Protein AF-A0A246E5I3-F1 (afdb_monomer)

Radius of gyration: 33.77 Å; Cα contacts (8 Å, |Δi|>4): 10; chains: 1; bounding box: 102×44×63 Å

Foldseek 3Di:
DVVVVVVVVVVVVVVVVVVVVVVVVVVVVVVVVVVVVVVVVVVLVVVVVVCVVVVDDPVNCVVVVSDPPPPPPPPPPPDDDDDDDDDDDDDDDDDDDDDDDD

pLDDT: mean 79.8, std 18.4, range [42.34, 97.44]

Solvent-accessible surface area (backbone atoms only — not comparable to full-atom values): 6585 Å² total; per-residue (Å²): 113,69,68,62,53,51,55,51,50,50,51,53,50,52,52,50,48,56,51,49,52,54,47,53,51,51,52,50,55,51,52,53,50,51,54,52,50,53,51,53,53,49,50,52,52,50,52,50,52,52,42,45,73,73,67,50,49,75,66,56,37,41,76,73,64,76,35,84,78,71,77,77,77,77,76,81,78,79,78,75,80,78,81,78,78,84,82,90,82,86,90,83,90,82,90,79,90,82,86,88,87,134

Structure (mmCIF, N/CA/C/O backbone):
data_AF-A0A246E5I3-F1
#
_entry.id   AF-A0A246E5I3-F1
#
loop_
_atom_site.group_PDB
_atom_site.id
_atom_site.type_symbol
_atom_site.label_atom_id
_atom_site.label_alt_id
_atom_site.label_comp_id
_atom_site.label_asym_id
_atom_site.label_entity_id
_atom_site.label_seq_id
_atom_site.pdbx_PDB_ins_code
_atom_site.Cartn_x
_atom_site.Cartn_y
_atom_site.Cartn_z
_atom_site.occupancy
_atom_site.B_iso_or_equiv
_atom_site.auth_seq_id
_atom_site.auth_comp_id
_atom_site.auth_asym_id
_atom_site.auth_atom_id
_atom_site.pdbx_PDB_model_num
ATOM 1 N N . MET A 1 1 ? 33.663 -0.322 -38.294 1.00 60.41 1 MET A N 1
ATOM 2 C CA . MET A 1 1 ? 33.893 0.023 -36.874 1.00 60.41 1 MET A CA 1
ATOM 3 C C . MET A 1 1 ? 32.804 0.945 -36.333 1.00 60.41 1 MET A C 1
ATOM 5 O O . MET A 1 1 ? 32.210 0.597 -35.326 1.00 60.41 1 MET A O 1
ATOM 9 N N . GLU A 1 2 ? 32.456 2.039 -37.023 1.00 65.50 2 GLU A N 1
ATOM 10 C CA . GLU A 1 2 ? 31.365 2.942 -36.596 1.00 65.50 2 GLU A CA 1
ATOM 11 C C . GLU A 1 2 ? 29.993 2.269 -36.421 1.00 65.50 2 GLU A C 1
ATOM 13 O O . GLU A 1 2 ? 29.269 2.609 -35.490 1.00 65.50 2 GLU A O 1
ATOM 18 N N . ARG A 1 3 ? 29.636 1.293 -37.273 1.00 73.25 3 ARG A N 1
ATOM 19 C CA . ARG A 1 3 ? 28.356 0.569 -37.166 1.00 73.25 3 ARG A CA 1
ATOM 20 C C . ARG A 1 3 ? 28.222 -0.184 -35.828 1.00 73.25 3 ARG A C 1
ATOM 22 O O . ARG A 1 3 ? 27.193 -0.061 -35.180 1.00 73.25 3 ARG A O 1
ATOM 29 N N . ASN A 1 4 ? 29.300 -0.813 -35.349 1.00 86.19 4 ASN A N 1
ATOM 30 C CA . ASN A 1 4 ? 29.320 -1.535 -34.069 1.00 86.19 4 ASN A CA 1
ATOM 31 C C . ASN A 1 4 ? 29.183 -0.593 -32.859 1.00 86.19 4 ASN A C 1
ATOM 33 O O . ASN A 1 4 ? 28.619 -0.976 -31.840 1.00 86.19 4 ASN A O 1
ATOM 37 N N . ILE A 1 5 ? 29.699 0.640 -32.961 1.00 88.00 5 ILE A N 1
ATOM 38 C CA . ILE A 1 5 ? 29.565 1.643 -31.893 1.00 88.00 5 ILE A CA 1
ATOM 39 C C . ILE A 1 5 ? 28.118 2.135 -31.815 1.00 88.00 5 ILE A C 1
ATOM 41 O O . ILE A 1 5 ? 27.581 2.244 -30.717 1.00 88.00 5 ILE A O 1
ATOM 45 N N . ARG A 1 6 ? 27.473 2.391 -32.962 1.00 89.88 6 ARG A N 1
ATOM 46 C CA . ARG A 1 6 ? 26.059 2.799 -33.005 1.00 89.88 6 ARG A CA 1
ATOM 47 C C . ARG A 1 6 ? 25.152 1.722 -32.417 1.00 89.88 6 ARG A C 1
ATOM 49 O O . ARG A 1 6 ? 24.412 2.014 -31.492 1.00 89.88 6 ARG A O 1
ATOM 56 N N . GLU A 1 7 ? 25.305 0.475 -32.855 1.00 91.12 7 GLU A N 1
ATOM 57 C CA . GLU A 1 7 ? 24.523 -0.657 -32.336 1.00 91.12 7 GLU A CA 1
ATOM 58 C C . GLU A 1 7 ? 24.696 -0.848 -30.822 1.00 91.12 7 GLU A C 1
ATOM 60 O O . GLU A 1 7 ? 23.729 -1.093 -30.104 1.00 91.12 7 GLU A O 1
ATOM 65 N N . PHE A 1 8 ? 25.920 -0.691 -30.312 1.00 92.44 8 PHE A N 1
ATOM 66 C CA . PHE A 1 8 ? 26.187 -0.778 -28.879 1.00 92.44 8 PHE A CA 1
ATOM 67 C C . PHE A 1 8 ? 25.531 0.360 -28.088 1.00 92.44 8 PHE A C 1
ATOM 69 O O . PHE A 1 8 ? 24.947 0.118 -27.031 1.00 92.44 8 PHE A O 1
ATOM 76 N N . VAL A 1 9 ? 25.603 1.595 -28.591 1.00 93.44 9 VAL A N 1
ATOM 77 C CA . VAL A 1 9 ? 24.939 2.748 -27.967 1.00 93.44 9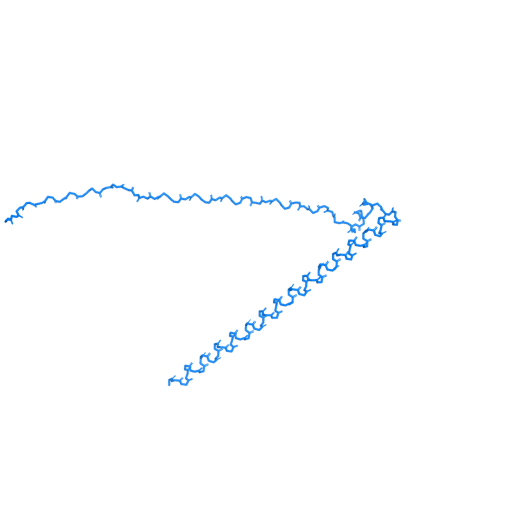 VAL A CA 1
ATOM 78 C C . VAL A 1 9 ? 23.423 2.571 -27.995 1.00 93.44 9 VAL A C 1
ATOM 80 O O . VAL A 1 9 ? 22.785 2.770 -26.963 1.00 93.44 9 VAL A O 1
ATOM 83 N N . ASP A 1 10 ? 22.855 2.128 -29.113 1.00 94.31 10 ASP A N 1
ATOM 84 C CA . ASP A 1 10 ? 21.417 1.890 -29.251 1.00 94.31 10 ASP A CA 1
ATOM 85 C C . ASP A 1 10 ? 20.938 0.807 -28.276 1.00 94.31 10 ASP A C 1
ATOM 87 O O . ASP A 1 10 ? 19.941 1.000 -27.576 1.00 94.31 10 ASP A O 1
ATOM 91 N N . ALA A 1 11 ? 21.689 -0.290 -28.135 1.00 92.88 11 ALA A N 1
ATOM 92 C CA . ALA A 1 11 ? 21.395 -1.334 -27.155 1.00 92.88 11 ALA A CA 1
ATOM 93 C C . ALA A 1 11 ? 21.439 -0.800 -25.712 1.00 92.88 11 ALA A C 1
ATOM 95 O O . ALA A 1 11 ? 20.527 -1.060 -24.924 1.00 92.88 11 ALA A O 1
ATOM 96 N N . GLN A 1 12 ? 22.453 0.002 -25.366 1.00 93.69 12 GLN A N 1
ATOM 97 C CA . GLN A 1 12 ? 22.540 0.620 -24.040 1.00 93.69 12 GLN A CA 1
ATOM 98 C C . GLN A 1 12 ? 21.399 1.600 -23.765 1.00 93.69 12 GLN A C 1
ATOM 100 O O . GLN A 1 12 ? 20.885 1.654 -22.646 1.00 93.69 12 GLN A O 1
ATOM 105 N N . VAL A 1 13 ? 21.030 2.416 -24.753 1.00 96.00 13 VAL A N 1
ATOM 106 C CA . VAL A 1 13 ? 19.927 3.374 -24.633 1.00 96.00 13 VAL A CA 1
ATOM 107 C C . VAL A 1 13 ? 18.612 2.620 -24.466 1.00 96.00 13 VAL A C 1
ATOM 109 O O . VAL A 1 13 ? 17.862 2.932 -23.543 1.00 96.00 13 VAL A O 1
ATOM 112 N N . SER A 1 14 ? 18.374 1.577 -25.262 1.00 94.94 14 SER A N 1
ATOM 113 C CA . SER A 1 14 ? 17.192 0.720 -25.138 1.00 94.94 14 SER A CA 1
ATOM 114 C C . SER A 1 14 ? 17.087 0.081 -23.752 1.00 94.94 14 SER A C 1
ATOM 116 O O . SER A 1 14 ? 16.011 0.076 -23.156 1.00 94.94 14 SER A O 1
ATOM 118 N N . GLU A 1 15 ? 18.191 -0.434 -23.205 1.00 94.69 15 GLU A N 1
ATOM 119 C CA . GLU A 1 15 ? 18.197 -1.042 -21.872 1.00 94.69 15 GLU A CA 1
ATOM 120 C C . GLU A 1 15 ? 17.911 -0.009 -20.770 1.00 94.69 15 GLU A C 1
ATOM 122 O O . GLU A 1 15 ? 17.158 -0.278 -19.830 1.00 94.69 15 GLU A O 1
ATOM 127 N N . LYS A 1 16 ? 18.485 1.195 -20.889 1.00 95.44 16 LYS A N 1
ATOM 128 C CA . LYS A 1 16 ? 18.233 2.304 -19.958 1.00 95.44 16 LYS A CA 1
ATOM 129 C C . LYS A 1 16 ? 16.776 2.752 -19.994 1.00 95.44 16 LYS A C 1
ATOM 131 O O . LYS A 1 16 ? 16.205 2.968 -18.927 1.00 95.44 16 LYS A O 1
ATOM 136 N N . ILE A 1 17 ? 16.179 2.855 -21.182 1.00 96.81 17 ILE A N 1
ATOM 137 C CA . ILE A 1 17 ? 14.760 3.199 -21.348 1.00 96.81 17 ILE A CA 1
ATOM 138 C C . ILE A 1 17 ? 13.890 2.144 -20.664 1.00 96.81 17 ILE A C 1
ATOM 140 O O . ILE A 1 17 ? 13.129 2.492 -19.766 1.00 96.81 17 ILE A O 1
ATOM 144 N N . ALA A 1 18 ? 14.082 0.859 -20.977 1.00 96.31 18 ALA A N 1
ATOM 145 C CA . ALA A 1 18 ? 13.292 -0.223 -20.385 1.00 96.31 18 ALA A CA 1
ATOM 146 C C . ALA A 1 18 ? 13.387 -0.251 -18.846 1.00 96.31 18 ALA A C 1
ATOM 148 O O . ALA A 1 18 ? 12.389 -0.426 -18.144 1.00 96.31 18 ALA A O 1
ATOM 149 N N . LYS A 1 19 ? 14.587 -0.033 -18.291 1.00 95.62 19 LYS A N 1
ATOM 150 C CA . LYS A 1 19 ? 14.785 0.071 -16.835 1.00 95.62 19 LYS A CA 1
ATOM 151 C C . LYS A 1 19 ? 14.123 1.317 -16.244 1.00 95.62 19 LYS A C 1
ATOM 153 O O . LYS A 1 19 ? 13.558 1.230 -15.153 1.00 95.62 19 LYS A O 1
ATOM 158 N N . GLY A 1 20 ? 14.184 2.449 -16.941 1.00 97.25 20 GLY A N 1
ATOM 159 C CA . GLY A 1 20 ? 13.528 3.694 -16.541 1.00 97.25 20 GLY A CA 1
ATOM 160 C C . GLY A 1 20 ? 12.007 3.557 -16.499 1.00 97.25 20 GLY A C 1
ATOM 161 O O . GLY A 1 20 ? 11.387 3.930 -15.506 1.00 97.25 20 GLY A O 1
ATOM 162 N N . GLU A 1 21 ? 11.414 2.938 -17.518 1.00 97.44 21 GLU A N 1
ATOM 163 C CA . GLU A 1 21 ? 9.978 2.647 -17.578 1.00 97.44 21 GLU A CA 1
ATOM 164 C C . GLU A 1 21 ? 9.546 1.696 -16.457 1.00 97.44 21 GLU A C 1
ATOM 166 O O . GLU A 1 21 ? 8.570 1.962 -15.752 1.00 97.44 21 GLU A O 1
ATOM 171 N N . ALA A 1 22 ? 10.311 0.625 -16.223 1.00 97.00 22 ALA A N 1
ATOM 172 C CA . ALA A 1 22 ? 10.043 -0.302 -15.128 1.00 97.00 22 ALA A CA 1
ATOM 173 C C . ALA A 1 22 ? 10.125 0.382 -13.753 1.00 97.00 22 ALA A C 1
ATOM 175 O O . ALA A 1 22 ? 9.322 0.083 -12.865 1.00 97.00 22 ALA A O 1
ATOM 176 N N . LEU A 1 23 ? 11.076 1.302 -13.561 1.00 96.81 23 LEU A N 1
ATOM 177 C CA . LEU A 1 23 ? 11.183 2.088 -12.334 1.00 96.81 23 LEU A CA 1
ATOM 178 C C . LEU A 1 23 ? 9.982 3.024 -12.170 1.00 96.81 23 LEU A C 1
ATOM 180 O O . LEU A 1 23 ? 9.357 3.001 -11.113 1.00 96.81 23 LEU A O 1
ATOM 184 N N . ALA A 1 24 ? 9.630 3.788 -13.206 1.00 97.31 24 ALA A N 1
ATOM 185 C CA . ALA A 1 24 ? 8.490 4.702 -13.180 1.00 97.31 24 ALA A CA 1
ATOM 186 C C . ALA A 1 24 ? 7.183 3.962 -12.858 1.00 97.31 24 ALA A C 1
ATOM 188 O O . ALA A 1 24 ? 6.419 4.390 -11.994 1.00 97.31 24 ALA A O 1
ATOM 189 N N . HIS A 1 25 ? 6.971 2.796 -13.474 1.00 97.19 25 HIS A N 1
ATOM 190 C CA . HIS A 1 25 ? 5.838 1.932 -13.161 1.00 97.19 25 HIS A CA 1
ATOM 191 C C . HIS A 1 25 ? 5.846 1.497 -11.690 1.00 97.19 25 HIS A C 1
ATOM 193 O O . HIS A 1 25 ? 4.833 1.608 -11.005 1.00 97.19 25 HIS A O 1
ATOM 199 N N . ARG A 1 26 ? 6.985 1.015 -11.177 1.00 96.81 26 ARG A N 1
ATOM 200 C CA . ARG A 1 26 ? 7.096 0.571 -9.778 1.00 96.81 26 ARG A CA 1
ATOM 201 C C . ARG A 1 26 ? 6.872 1.706 -8.781 1.00 96.81 26 ARG A C 1
ATOM 203 O O . ARG A 1 26 ? 6.220 1.486 -7.764 1.00 96.81 26 ARG A O 1
ATOM 210 N N . MET A 1 27 ? 7.376 2.904 -9.071 1.00 97.06 27 MET A N 1
ATOM 211 C CA . MET A 1 27 ? 7.134 4.091 -8.247 1.00 97.06 27 MET A CA 1
ATOM 212 C C . MET A 1 27 ? 5.645 4.410 -8.185 1.00 97.06 27 MET A C 1
ATOM 214 O O . MET A 1 27 ? 5.097 4.496 -7.090 1.00 97.06 27 MET A O 1
ATOM 218 N N . LYS A 1 28 ? 4.971 4.441 -9.338 1.00 97.19 28 LYS A N 1
ATOM 219 C CA . LYS A 1 28 ? 3.523 4.641 -9.391 1.00 97.19 28 LYS A CA 1
ATOM 220 C C . LYS A 1 28 ? 2.765 3.581 -8.588 1.00 97.19 28 LYS A C 1
ATOM 222 O O . LYS A 1 28 ? 1.934 3.925 -7.762 1.00 97.19 28 LYS A O 1
ATOM 227 N N . THR A 1 29 ? 3.107 2.298 -8.739 1.00 96.44 29 THR A N 1
ATOM 228 C CA . THR A 1 29 ? 2.453 1.241 -7.944 1.00 96.44 29 THR A CA 1
ATOM 229 C C . THR A 1 29 ? 2.686 1.390 -6.441 1.00 96.44 29 THR A C 1
ATOM 231 O O . THR A 1 29 ? 1.822 1.017 -5.653 1.00 96.44 29 THR A O 1
ATOM 234 N N . ALA A 1 30 ? 3.840 1.921 -6.027 1.00 96.00 30 ALA A N 1
ATOM 235 C CA . ALA A 1 30 ? 4.122 2.178 -4.620 1.00 96.00 30 ALA A CA 1
ATOM 236 C C . ALA A 1 30 ? 3.296 3.358 -4.087 1.00 96.00 30 ALA A C 1
ATOM 238 O O . ALA A 1 30 ? 2.783 3.280 -2.973 1.00 96.00 30 ALA A O 1
ATOM 239 N N . GLU A 1 31 ? 3.134 4.416 -4.883 1.00 97.38 31 GLU A N 1
ATOM 240 C CA . GLU A 1 31 ? 2.269 5.557 -4.566 1.00 97.38 31 GLU A CA 1
ATOM 241 C C . GLU A 1 31 ? 0.798 5.131 -4.468 1.00 97.38 31 GLU A C 1
ATOM 243 O O . GLU A 1 31 ? 0.144 5.416 -3.465 1.00 97.38 31 GLU A O 1
ATOM 248 N N . ASP A 1 32 ? 0.308 4.364 -5.445 1.00 95.88 32 ASP A N 1
ATOM 249 C CA . ASP A 1 32 ? -1.058 3.832 -5.458 1.00 95.88 32 ASP A CA 1
ATOM 250 C C . ASP A 1 32 ? -1.314 2.929 -4.237 1.00 95.88 32 ASP A C 1
ATOM 252 O O . ASP A 1 32 ? -2.339 3.047 -3.562 1.00 95.88 32 ASP A O 1
ATOM 256 N N . ALA A 1 33 ? -0.360 2.055 -3.896 1.00 97.00 33 ALA A N 1
ATOM 257 C CA . ALA A 1 33 ? -0.456 1.200 -2.715 1.00 97.00 33 ALA A CA 1
ATOM 258 C C . ALA A 1 33 ? -0.428 2.001 -1.403 1.00 97.00 33 ALA A C 1
ATOM 260 O O . ALA A 1 33 ? -1.134 1.651 -0.457 1.00 97.00 33 ALA A O 1
ATOM 261 N N . ALA A 1 34 ? 0.362 3.076 -1.331 1.00 94.75 34 ALA A N 1
ATOM 262 C CA . ALA A 1 34 ? 0.391 3.956 -0.168 1.00 94.75 34 ALA A CA 1
ATOM 263 C C . ALA A 1 34 ? -0.945 4.693 0.013 1.00 94.75 34 ALA A C 1
ATOM 265 O O . ALA A 1 34 ? -1.456 4.747 1.133 1.00 94.75 34 ALA A O 1
ATOM 266 N N . ALA A 1 35 ? -1.540 5.185 -1.076 1.00 95.69 35 ALA A N 1
ATOM 267 C CA . ALA A 1 35 ? -2.858 5.815 -1.054 1.00 95.69 35 ALA A CA 1
ATOM 268 C C . ALA A 1 35 ? -3.955 4.824 -0.625 1.00 95.69 35 ALA A C 1
ATOM 270 O O . ALA A 1 35 ? -4.765 5.136 0.248 1.00 95.69 35 ALA A O 1
ATOM 271 N N . ALA A 1 36 ? -3.939 3.602 -1.168 1.00 95.25 36 ALA A N 1
ATOM 272 C CA . ALA A 1 36 ? -4.872 2.545 -0.775 1.00 95.25 36 ALA A CA 1
ATOM 273 C C . ALA A 1 36 ? -4.724 2.159 0.707 1.00 95.25 36 ALA A C 1
ATOM 275 O O . ALA A 1 36 ? -5.719 1.953 1.401 1.00 95.25 36 ALA A O 1
ATOM 276 N N . LEU A 1 37 ? -3.489 2.094 1.216 1.00 94.38 37 LEU A N 1
ATOM 277 C CA . LEU A 1 37 ? -3.222 1.835 2.630 1.00 94.38 37 LEU A CA 1
ATOM 278 C C . LEU A 1 37 ? -3.734 2.973 3.523 1.00 94.38 37 LEU A C 1
ATOM 280 O O . LEU A 1 37 ? -4.256 2.713 4.608 1.00 94.38 37 LEU A O 1
ATOM 284 N N . GLU A 1 38 ? -3.574 4.227 3.104 1.00 95.00 38 GLU A N 1
ATOM 285 C CA . GLU A 1 38 ? -4.097 5.373 3.848 1.00 95.00 38 GLU A CA 1
ATOM 286 C C . GLU A 1 38 ? -5.624 5.322 3.946 1.00 95.00 38 GLU A C 1
ATOM 288 O O . GLU A 1 38 ? -6.165 5.468 5.044 1.00 95.00 38 GLU A O 1
ATOM 293 N N . GLU A 1 39 ? -6.310 5.050 2.836 1.00 95.69 39 GLU A N 1
ATOM 294 C CA . GLU A 1 39 ? -7.769 4.952 2.819 1.00 95.69 39 GLU A CA 1
ATOM 295 C C . GLU A 1 39 ? -8.268 3.790 3.686 1.00 95.69 39 GLU A C 1
ATOM 297 O O . GLU A 1 39 ? -9.091 3.994 4.577 1.00 95.69 39 GLU A O 1
ATOM 302 N N . ALA A 1 40 ? -7.666 2.605 3.555 1.00 94.12 40 ALA A N 1
ATOM 303 C CA . ALA A 1 40 ? -7.985 1.464 4.412 1.00 94.12 40 ALA A CA 1
ATOM 304 C C . ALA A 1 40 ? -7.793 1.784 5.910 1.00 94.12 40 ALA A C 1
ATOM 306 O O . ALA A 1 40 ? -8.600 1.389 6.752 1.00 94.12 40 ALA A O 1
ATOM 307 N N . ASN A 1 41 ? -6.756 2.545 6.276 1.00 93.06 41 ASN A N 1
ATOM 308 C CA . ASN A 1 41 ? -6.552 2.975 7.664 1.00 93.06 41 ASN A CA 1
ATOM 309 C C . ASN A 1 41 ? -7.637 3.949 8.153 1.00 93.06 41 ASN A C 1
ATOM 311 O O . ASN A 1 41 ? -8.008 3.916 9.337 1.00 93.06 41 ASN A O 1
ATOM 315 N N . ARG A 1 42 ? -8.151 4.819 7.276 1.00 94.44 42 ARG A N 1
ATOM 316 C CA . ARG A 1 42 ? -9.277 5.711 7.593 1.00 94.44 42 ARG A CA 1
ATOM 317 C C . ARG A 1 42 ? -10.550 4.907 7.816 1.00 94.44 42 ARG A C 1
ATOM 319 O O . ARG A 1 42 ? -11.195 5.111 8.845 1.00 94.44 42 ARG A O 1
ATOM 326 N N . GLU A 1 43 ? -10.849 3.954 6.940 1.00 94.50 43 GLU A N 1
ATOM 327 C CA . GLU A 1 43 ? -11.997 3.049 7.073 1.00 94.50 43 GLU A CA 1
ATOM 328 C C . GLU A 1 43 ? -11.932 2.233 8.369 1.00 94.50 43 GLU A C 1
ATOM 330 O O . GLU A 1 43 ? -12.890 2.219 9.140 1.00 94.50 43 GLU A O 1
ATOM 335 N N . VAL A 1 44 ? -10.778 1.638 8.693 1.00 91.06 44 VAL A N 1
ATOM 336 C CA . VAL A 1 44 ? -10.569 0.922 9.967 1.00 91.06 44 VAL A CA 1
ATOM 337 C C . VAL A 1 44 ? -10.805 1.842 11.166 1.00 91.06 44 VAL A C 1
ATOM 339 O O . VAL A 1 44 ? -11.407 1.438 12.164 1.00 91.06 44 VAL A O 1
ATOM 342 N N . THR A 1 45 ? -10.352 3.095 11.091 1.00 91.19 45 THR A N 1
ATOM 343 C CA . THR A 1 45 ? -10.571 4.076 12.163 1.00 91.19 45 THR A CA 1
ATOM 344 C C . THR A 1 45 ? -12.049 4.438 12.301 1.00 91.19 45 THR A C 1
ATOM 346 O O . THR A 1 45 ? -12.538 4.550 13.428 1.00 91.19 45 THR A O 1
ATOM 349 N N . ALA A 1 46 ? -12.761 4.606 11.186 1.00 94.25 46 ALA A N 1
ATOM 350 C CA . ALA A 1 46 ? -14.196 4.870 11.167 1.00 94.25 46 ALA A CA 1
ATOM 351 C C . ALA A 1 46 ? -14.980 3.688 11.760 1.00 94.25 46 ALA A C 1
ATOM 353 O O . ALA A 1 46 ? -15.686 3.870 12.751 1.00 94.25 46 ALA A O 1
ATOM 354 N N . ALA A 1 47 ? -14.736 2.470 11.274 1.00 93.00 47 ALA A N 1
ATOM 355 C CA . ALA A 1 47 ? -15.364 1.248 11.772 1.00 93.00 47 ALA A CA 1
ATOM 356 C C . ALA A 1 47 ? -15.100 1.026 13.270 1.00 93.00 47 ALA A C 1
ATOM 358 O O . ALA A 1 47 ? -15.990 0.638 14.027 1.00 93.00 47 ALA A O 1
ATOM 359 N N . ARG A 1 48 ? -13.889 1.336 13.750 1.00 90.44 48 ARG A N 1
ATOM 360 C CA . ARG A 1 48 ? -13.583 1.270 15.184 1.00 90.44 48 ARG A CA 1
ATOM 361 C C . ARG A 1 48 ? -14.396 2.276 15.993 1.00 90.44 48 ARG A C 1
ATOM 363 O O . ARG A 1 48 ? -14.848 1.940 17.084 1.00 90.44 48 ARG A O 1
ATOM 370 N N . ARG A 1 49 ? -14.585 3.501 15.496 1.00 92.25 49 ARG A N 1
ATOM 371 C CA . ARG A 1 49 ? -15.431 4.505 16.166 1.00 92.25 49 ARG A CA 1
ATOM 372 C C . ARG A 1 49 ? -16.888 4.057 16.213 1.00 92.25 49 ARG A C 1
ATOM 374 O O . ARG A 1 49 ? -17.513 4.206 17.256 1.00 92.25 49 ARG A O 1
ATOM 381 N N . GLU A 1 50 ? -17.395 3.474 15.133 1.00 94.31 50 GLU A N 1
ATOM 382 C CA . GLU A 1 50 ? -18.749 2.913 15.078 1.00 94.31 50 GLU A CA 1
ATOM 383 C C . GLU A 1 50 ? -18.928 1.758 16.066 1.00 94.31 50 GLU A C 1
ATOM 385 O O . GLU A 1 50 ? -19.908 1.734 16.805 1.00 94.31 50 GLU A O 1
ATOM 390 N N . ALA A 1 51 ? -17.949 0.855 16.168 1.00 93.69 51 ALA A N 1
ATOM 391 C CA . ALA A 1 51 ? -17.973 -0.218 17.158 1.00 93.69 51 ALA A CA 1
ATOM 392 C C . ALA A 1 51 ? -18.036 0.333 18.594 1.00 93.69 51 ALA A C 1
ATOM 394 O O . ALA A 1 51 ? -18.867 -0.102 19.390 1.00 93.69 51 ALA A O 1
ATOM 395 N N . LEU A 1 52 ? -17.208 1.333 18.921 1.00 93.06 52 LEU A N 1
ATOM 396 C CA . LEU A 1 52 ? -17.249 1.983 20.236 1.00 93.06 52 LEU A CA 1
ATOM 397 C C . LEU A 1 52 ? -18.598 2.682 20.488 1.00 93.06 52 LEU A C 1
ATOM 399 O O . LEU A 1 52 ? -19.123 2.611 21.598 1.00 93.06 52 LEU A O 1
ATOM 403 N N . ALA A 1 53 ? -19.186 3.318 19.469 1.00 94.94 53 ALA A N 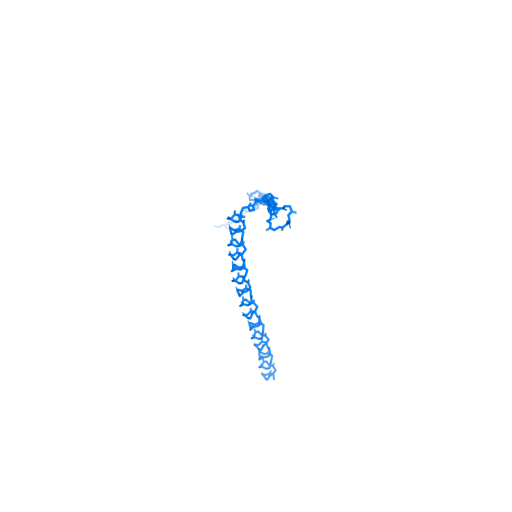1
ATOM 404 C CA . ALA A 1 53 ? -20.511 3.938 19.559 1.00 94.94 53 ALA A CA 1
ATOM 405 C C . ALA A 1 53 ? -21.636 2.906 19.754 1.00 94.94 53 ALA A C 1
ATOM 407 O O . ALA A 1 53 ? -22.612 3.184 20.446 1.00 94.94 53 ALA A O 1
ATOM 408 N N . ALA A 1 54 ? -21.475 1.699 19.209 1.00 96.19 54 ALA A N 1
ATOM 409 C CA . ALA A 1 54 ? -22.375 0.565 19.414 1.00 96.19 54 ALA A CA 1
ATOM 410 C C . ALA A 1 54 ? -22.204 -0.121 20.787 1.00 96.19 54 ALA A C 1
ATOM 412 O O . ALA A 1 54 ? -22.863 -1.123 21.058 1.00 96.19 54 ALA A O 1
ATOM 413 N N . GLY A 1 55 ? -21.334 0.403 21.657 1.00 94.56 55 GLY A N 1
ATOM 414 C CA . GLY A 1 55 ? -21.149 -0.075 23.028 1.00 94.56 55 GLY A CA 1
ATOM 415 C C . GLY A 1 55 ? -20.039 -1.109 23.207 1.00 94.56 55 GLY A C 1
ATOM 416 O O . GLY A 1 55 ? -19.870 -1.616 24.315 1.00 94.56 55 GLY A O 1
ATOM 417 N N . TRP A 1 56 ? -19.253 -1.402 22.167 1.00 93.75 56 TRP A N 1
ATOM 418 C CA . TRP A 1 56 ? -18.064 -2.238 22.320 1.00 93.75 56 TRP A CA 1
ATOM 419 C C . TRP A 1 56 ? -17.014 -1.521 23.160 1.00 93.75 56 TRP A C 1
ATOM 421 O O . TRP A 1 56 ? -16.740 -0.334 22.970 1.00 93.75 56 TRP A O 1
ATOM 431 N N . THR A 1 57 ? -16.354 -2.251 24.052 1.00 91.06 57 THR A N 1
ATOM 432 C CA . THR A 1 57 ? -15.209 -1.720 24.785 1.00 91.06 57 THR A CA 1
ATOM 433 C C . THR A 1 57 ? -13.904 -1.992 24.047 1.00 91.06 57 THR A C 1
ATOM 435 O O . THR A 1 57 ? -13.697 -3.011 23.387 1.00 91.06 57 THR A O 1
ATOM 438 N N . GLU A 1 58 ? -12.942 -1.099 24.244 1.00 88.75 58 GLU A N 1
ATOM 439 C CA . GLU A 1 58 ? -11.587 -1.236 23.715 1.00 88.75 58 GLU A CA 1
ATOM 440 C C . GLU A 1 58 ? -10.906 -2.560 24.137 1.00 88.75 58 GLU A C 1
ATOM 442 O O . GLU A 1 58 ? -10.087 -3.109 23.401 1.00 88.75 58 GLU A O 1
ATOM 447 N N . ASN A 1 59 ? -11.239 -3.093 25.318 1.00 89.50 59 ASN A N 1
ATOM 448 C CA . ASN A 1 59 ? -10.705 -4.370 25.796 1.00 89.50 59 ASN A CA 1
ATOM 449 C C . ASN A 1 59 ? -11.315 -5.573 25.067 1.00 89.50 59 ASN A C 1
ATOM 451 O O . ASN A 1 59 ? -10.602 -6.545 24.821 1.00 89.50 59 ASN A O 1
ATOM 455 N N . GLU A 1 60 ? -12.596 -5.522 24.706 1.00 90.94 60 GLU A N 1
ATOM 456 C CA . GLU A 1 60 ? -13.248 -6.572 23.914 1.00 90.94 60 GLU A CA 1
ATOM 457 C C . GLU A 1 60 ? -12.679 -6.614 22.498 1.00 90.94 60 GLU A C 1
ATOM 459 O O . GLU A 1 60 ? -12.279 -7.681 22.035 1.00 90.94 60 GLU A O 1
ATOM 464 N N . LEU A 1 61 ? -12.499 -5.452 21.862 1.00 90.31 61 LEU A N 1
ATOM 465 C CA . LEU A 1 61 ? -11.862 -5.364 20.543 1.00 90.31 61 LEU A CA 1
ATOM 466 C C . LEU A 1 61 ? -10.430 -5.919 20.556 1.00 90.31 61 LEU A C 1
ATOM 468 O O . LEU A 1 61 ? -10.026 -6.622 19.631 1.00 90.31 61 LEU A O 1
ATOM 472 N N . LYS A 1 62 ? -9.663 -5.664 21.625 1.00 89.25 62 LYS A N 1
ATOM 473 C CA . LYS A 1 62 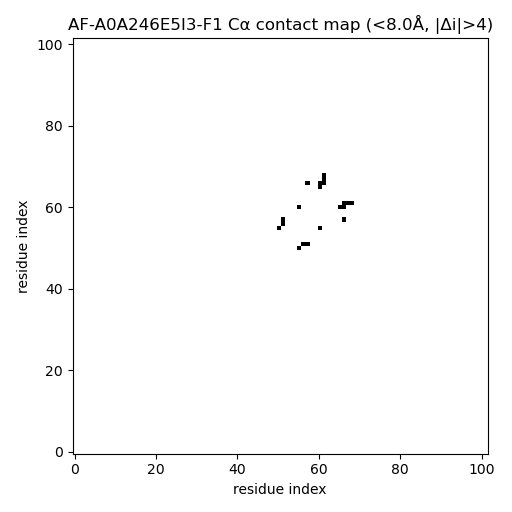? -8.317 -6.240 21.800 1.00 89.25 62 LYS A CA 1
ATOM 474 C C . LYS A 1 62 ? -8.341 -7.751 21.997 1.00 89.25 62 LYS A C 1
ATOM 476 O O . LYS A 1 62 ? -7.498 -8.434 21.425 1.00 89.25 62 LYS A O 1
ATOM 481 N N . ARG A 1 63 ? -9.281 -8.281 22.788 1.00 90.19 63 ARG A N 1
ATOM 482 C CA . ARG A 1 63 ? -9.435 -9.7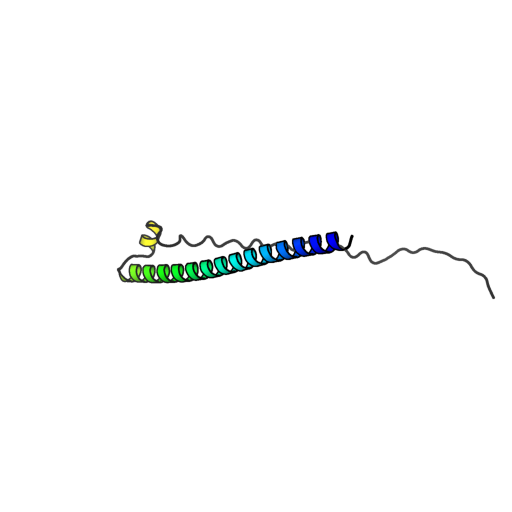35 22.995 1.00 90.19 63 ARG A CA 1
ATOM 483 C C . ARG A 1 63 ? -9.788 -10.462 21.699 1.00 90.19 63 ARG A C 1
ATOM 485 O O . ARG A 1 63 ? -9.338 -11.584 21.509 1.00 90.19 63 ARG A O 1
ATOM 492 N N . LEU A 1 64 ? -10.538 -9.808 20.814 1.00 88.94 64 LEU A N 1
ATOM 493 C CA . LEU A 1 64 ? -10.885 -10.319 19.486 1.00 88.94 64 LEU A CA 1
ATOM 494 C C . LEU A 1 64 ? -9.793 -10.091 18.427 1.00 88.94 64 LEU A C 1
ATOM 496 O O . LEU A 1 64 ? -9.946 -10.537 17.296 1.00 88.94 64 LEU A O 1
ATOM 500 N N . GLY A 1 65 ? -8.703 -9.391 18.760 1.00 86.81 65 GLY A N 1
ATOM 501 C CA . GLY A 1 65 ? -7.640 -9.065 17.804 1.00 86.81 65 GLY A CA 1
ATOM 502 C C . GLY A 1 65 ? -8.011 -7.992 16.770 1.00 86.81 65 GLY A C 1
ATOM 503 O O . GLY A 1 65 ? -7.271 -7.794 15.813 1.00 86.81 65 GLY A O 1
ATOM 504 N N . LEU A 1 66 ? -9.125 -7.278 16.966 1.00 85.94 66 LEU A N 1
ATOM 505 C CA . LEU A 1 66 ? -9.625 -6.217 16.077 1.00 85.94 66 LEU A CA 1
ATOM 506 C C . LEU A 1 66 ? -9.040 -4.834 16.393 1.00 85.94 66 LEU A C 1
ATOM 508 O O . LEU A 1 66 ? -9.184 -3.892 15.618 1.00 85.94 66 LEU A O 1
ATOM 512 N N . ALA A 1 67 ? -8.371 -4.698 17.537 1.00 79.00 67 ALA A N 1
ATOM 513 C CA . ALA A 1 67 ? -7.585 -3.524 17.878 1.00 79.00 67 ALA A CA 1
ATOM 514 C C . ALA A 1 67 ? -6.104 -3.912 17.964 1.00 79.00 67 ALA A C 1
ATOM 516 O O . ALA A 1 67 ? -5.780 -4.959 18.535 1.00 79.00 67 ALA A O 1
ATOM 517 N N . PRO A 1 68 ? -5.185 -3.072 17.453 1.00 70.00 68 PRO A N 1
ATOM 518 C CA . PRO A 1 68 ? -3.767 -3.370 17.518 1.00 70.00 68 PRO A CA 1
ATOM 519 C C . PRO A 1 68 ? -3.350 -3.531 18.981 1.00 70.00 68 PRO A C 1
ATOM 521 O O . PRO A 1 68 ? -3.528 -2.627 19.807 1.00 70.00 68 PRO A O 1
ATOM 524 N N . ALA A 1 69 ? -2.765 -4.685 19.302 1.00 61.38 69 ALA A N 1
ATOM 525 C CA . ALA A 1 69 ? -2.056 -4.887 20.553 1.00 61.38 69 ALA A CA 1
ATOM 526 C C . ALA A 1 69 ? -0.875 -3.912 20.552 1.00 61.38 69 ALA A C 1
ATOM 528 O O . ALA A 1 69 ? 0.132 -4.170 19.904 1.00 61.38 69 ALA A O 1
ATOM 529 N N . ARG A 1 70 ? -1.089 -2.736 21.165 1.00 56.12 70 ARG A N 1
ATOM 530 C CA . 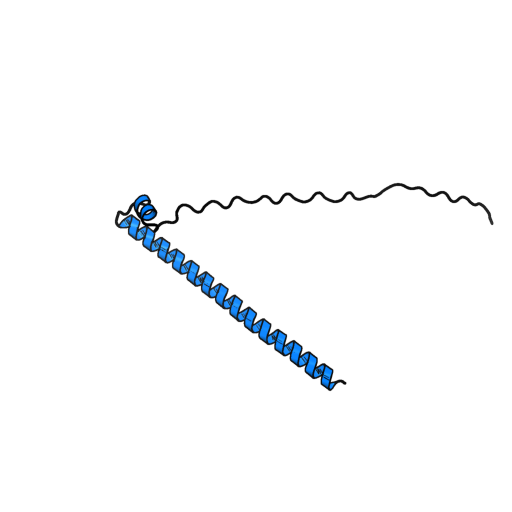ARG A 1 70 ? -0.162 -1.608 21.354 1.00 56.12 70 ARG A CA 1
ATOM 531 C C . ARG A 1 70 ? 1.197 -1.849 20.693 1.00 56.12 70 ARG A C 1
ATOM 533 O O . ARG A 1 70 ? 2.021 -2.554 21.271 1.00 56.12 70 ARG A O 1
ATOM 540 N N . ALA A 1 71 ? 1.413 -1.239 19.524 1.00 55.72 71 ALA A N 1
ATOM 541 C CA . ALA A 1 71 ? 2.658 -1.344 18.768 1.00 55.72 71 ALA A CA 1
ATOM 542 C C . ALA A 1 71 ? 3.867 -1.324 19.714 1.00 55.72 71 ALA A C 1
ATOM 544 O O . ALA A 1 71 ? 4.039 -0.380 20.498 1.00 55.72 71 ALA A O 1
ATOM 545 N N . ALA A 1 72 ? 4.670 -2.392 19.677 1.00 54.28 72 ALA A N 1
ATOM 546 C CA . ALA A 1 72 ? 5.924 -2.447 20.404 1.00 54.28 72 ALA A CA 1
ATOM 547 C C . ALA A 1 72 ? 6.744 -1.234 19.960 1.00 54.28 72 ALA A C 1
ATOM 549 O O . ALA A 1 72 ? 7.153 -1.142 18.805 1.00 54.28 72 ALA A O 1
ATOM 550 N N . ARG A 1 73 ? 6.912 -0.254 20.857 1.00 59.22 73 ARG A N 1
ATOM 551 C CA . ARG A 1 73 ? 7.713 0.943 20.589 1.00 59.22 73 ARG A CA 1
ATOM 552 C C . ARG A 1 73 ? 9.083 0.468 20.122 1.00 59.22 73 ARG A C 1
ATOM 554 O O . ARG A 1 73 ? 9.830 -0.102 20.919 1.00 59.22 73 ARG A O 1
ATOM 561 N N . ALA A 1 74 ? 9.390 0.671 18.842 1.00 58.75 74 ALA A N 1
ATOM 562 C CA . ALA A 1 74 ? 10.693 0.352 18.291 1.00 58.75 74 ALA A CA 1
ATOM 563 C C . ALA A 1 74 ? 11.738 1.112 19.116 1.00 58.75 74 ALA A C 1
ATOM 565 O O . ALA A 1 74 ? 11.760 2.345 19.134 1.00 58.75 74 ALA A O 1
ATOM 566 N N . ARG A 1 75 ? 12.563 0.382 19.876 1.00 62.19 75 ARG A N 1
ATOM 567 C CA . ARG A 1 75 ? 13.683 0.980 20.604 1.00 62.19 75 ARG A CA 1
ATOM 568 C C . ARG A 1 75 ? 14.611 1.577 19.553 1.00 62.19 75 ARG A C 1
ATOM 570 O O . ARG A 1 75 ? 15.194 0.833 18.767 1.00 62.19 75 ARG A O 1
ATOM 577 N N . LYS A 1 76 ? 14.738 2.908 19.535 1.00 58.78 76 LYS A N 1
ATOM 578 C CA . LYS A 1 76 ? 15.786 3.597 18.777 1.00 58.78 76 LYS A CA 1
ATOM 579 C C . LYS A 1 76 ? 17.123 2.965 19.161 1.00 58.78 76 LYS A C 1
ATOM 581 O O . LYS A 1 76 ? 17.571 3.091 20.298 1.00 58.78 76 LYS A O 1
ATOM 586 N N . ARG A 1 77 ? 17.742 2.260 18.218 1.00 56.53 77 ARG A N 1
ATOM 587 C CA . ARG A 1 77 ? 19.136 1.843 18.323 1.00 56.53 77 ARG A CA 1
ATOM 588 C C . ARG A 1 77 ? 19.962 3.106 18.096 1.00 56.53 77 ARG A C 1
ATOM 590 O O . ARG A 1 77 ? 20.074 3.574 16.970 1.00 56.53 77 ARG A O 1
ATOM 597 N N . THR A 1 78 ? 20.463 3.697 19.174 1.00 58.38 78 THR A N 1
ATOM 598 C CA . THR A 1 78 ? 21.447 4.778 19.103 1.00 58.38 78 THR A CA 1
ATOM 599 C C . THR A 1 78 ? 22.710 4.212 18.463 1.00 58.38 78 THR A C 1
ATOM 601 O O . THR A 1 78 ? 23.447 3.454 19.092 1.00 58.38 78 THR A O 1
ATOM 604 N N . THR A 1 79 ? 22.946 4.524 17.194 1.00 63.50 79 THR A N 1
ATOM 605 C CA . THR A 1 79 ? 24.233 4.298 16.539 1.00 63.50 79 THR A CA 1
ATOM 606 C C . THR A 1 79 ? 25.254 5.223 17.194 1.00 63.50 79 THR A C 1
ATOM 608 O O . THR A 1 79 ? 25.173 6.443 17.082 1.00 63.50 79 THR A O 1
ATOM 611 N N . LYS A 1 80 ? 26.191 4.634 17.941 1.00 61.91 80 LYS A N 1
ATOM 612 C CA . LYS A 1 80 ? 27.349 5.332 18.505 1.00 61.91 80 LYS A CA 1
ATOM 613 C C . LYS A 1 80 ? 28.204 5.859 17.338 1.00 61.91 80 LYS A C 1
ATOM 615 O O . LYS A 1 80 ? 28.561 5.046 16.484 1.00 61.91 80 LYS A O 1
ATOM 620 N N . PRO A 1 81 ? 28.521 7.163 17.259 1.00 58.78 81 PRO A N 1
ATOM 621 C CA . PRO A 1 81 ? 29.433 7.664 16.238 1.00 58.78 81 PRO A CA 1
ATOM 622 C C . PRO A 1 81 ? 30.822 7.043 16.437 1.00 58.78 81 PRO A C 1
ATOM 624 O O . PRO A 1 81 ? 31.292 6.894 17.569 1.00 58.78 81 PRO A O 1
ATOM 627 N N . ALA A 1 82 ? 31.445 6.630 15.332 1.00 68.12 82 ALA A N 1
ATOM 628 C CA . ALA A 1 82 ? 32.803 6.101 15.315 1.00 68.12 82 ALA A CA 1
ATOM 629 C C . ALA A 1 82 ? 33.802 7.176 15.794 1.00 68.12 82 ALA A C 1
ATOM 631 O O . ALA A 1 82 ? 33.607 8.354 15.482 1.00 68.12 82 ALA A O 1
ATOM 632 N N . PRO A 1 83 ? 34.854 6.812 16.551 1.00 57.81 83 PRO A N 1
ATOM 633 C CA . PRO A 1 83 ? 35.879 7.768 16.950 1.00 57.81 83 PRO A CA 1
ATOM 634 C C . PRO A 1 83 ? 36.645 8.260 15.716 1.00 57.81 83 PRO A C 1
ATOM 636 O O . PRO A 1 83 ? 37.109 7.463 14.901 1.00 57.81 83 PRO A O 1
ATOM 639 N N . ALA A 1 84 ? 36.753 9.584 15.589 1.00 58.38 84 ALA A N 1
ATOM 640 C CA . ALA A 1 84 ? 37.562 10.249 14.578 1.00 58.38 84 ALA A CA 1
ATOM 641 C C . ALA A 1 84 ? 39.030 9.800 14.682 1.00 58.38 84 ALA A C 1
ATOM 643 O O . ALA A 1 84 ? 39.581 9.702 15.780 1.00 58.38 84 ALA A O 1
ATOM 644 N N . ALA A 1 85 ? 39.650 9.520 13.535 1.00 60.91 85 ALA A N 1
ATOM 645 C CA . ALA A 1 85 ? 41.063 9.175 13.443 1.00 60.91 85 ALA A CA 1
ATOM 646 C C . ALA A 1 85 ? 41.952 10.341 13.933 1.00 60.91 85 ALA A C 1
ATOM 648 O O . ALA A 1 85 ? 41.637 11.500 13.645 1.00 60.91 85 ALA A O 1
ATOM 649 N N . PRO A 1 86 ? 43.060 10.071 14.649 1.00 61.09 86 PRO A N 1
ATOM 650 C CA . PRO A 1 86 ? 43.991 11.110 15.067 1.00 61.09 86 PRO A CA 1
ATOM 651 C C . PRO A 1 86 ? 44.762 11.662 13.860 1.00 61.09 86 PRO A C 1
ATOM 653 O O . PRO A 1 86 ? 45.457 10.936 13.151 1.00 61.09 86 PRO A O 1
ATOM 656 N N . ASN A 1 87 ? 44.627 12.97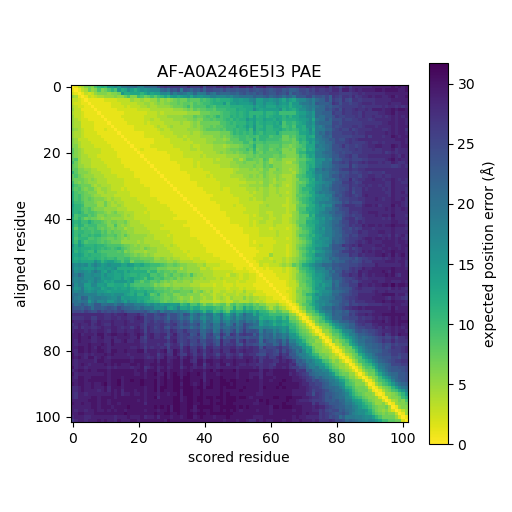1 13.651 1.00 49.69 87 ASN A N 1
ATOM 657 C CA . ASN A 1 87 ? 45.395 13.765 12.701 1.00 49.69 87 ASN A CA 1
ATOM 658 C C . ASN A 1 87 ? 46.858 13.824 13.172 1.00 49.69 87 ASN A C 1
ATOM 660 O O .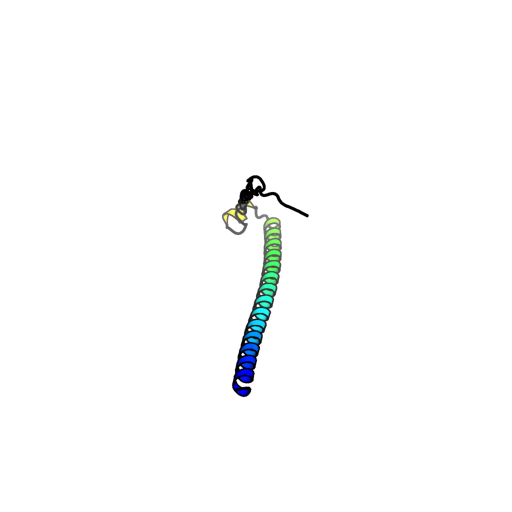 ASN A 1 87 ? 47.159 14.480 14.168 1.00 49.69 87 ASN A O 1
ATOM 664 N N . ASN A 1 88 ? 47.756 13.103 12.499 1.00 54.97 88 ASN A N 1
ATOM 665 C CA . ASN A 1 88 ? 49.177 13.107 12.829 1.00 54.97 88 ASN A CA 1
ATOM 666 C C . ASN A 1 88 ? 49.855 14.282 12.111 1.00 54.97 88 ASN A C 1
ATOM 668 O O . ASN A 1 88 ? 50.301 14.162 10.972 1.00 54.97 88 ASN A O 1
ATOM 672 N N . ALA A 1 89 ? 49.872 15.437 12.773 1.00 51.62 89 ALA A N 1
ATOM 673 C CA . ALA A 1 89 ? 50.591 16.626 12.343 1.00 51.62 89 ALA A CA 1
ATOM 674 C C . ALA A 1 89 ? 51.498 17.099 13.485 1.00 51.62 89 ALA A C 1
ATOM 676 O O . ALA A 1 89 ? 51.056 17.872 14.331 1.00 51.62 89 ALA A O 1
ATOM 677 N N . ALA A 1 90 ? 52.736 16.592 13.518 1.00 48.03 90 ALA A N 1
ATOM 678 C CA . ALA A 1 90 ? 53.972 17.341 13.784 1.00 48.03 90 ALA A CA 1
ATOM 679 C C . ALA A 1 90 ? 55.139 16.414 14.184 1.00 48.0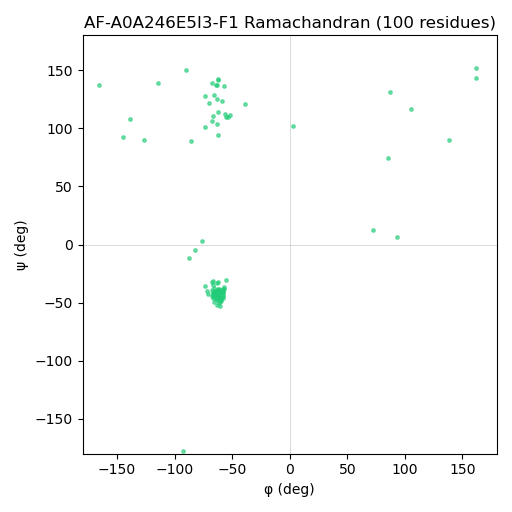3 90 ALA A C 1
ATOM 681 O O . ALA A 1 90 ? 54.966 15.505 14.988 1.00 48.03 90 ALA A O 1
ATOM 682 N N . ALA A 1 91 ? 56.331 16.797 13.709 1.00 47.34 91 ALA A N 1
ATOM 683 C CA . ALA A 1 91 ? 57.671 16.557 14.265 1.00 47.34 91 ALA A CA 1
ATOM 684 C C . ALA A 1 91 ? 58.571 15.502 13.584 1.00 47.34 91 ALA A C 1
ATOM 686 O O . ALA A 1 91 ? 58.315 14.304 13.605 1.00 47.34 91 ALA A O 1
ATOM 687 N N . GLY A 1 92 ? 59.696 16.009 13.061 1.00 42.34 92 GLY A N 1
ATOM 688 C CA . GLY A 1 92 ? 60.865 15.286 12.549 1.00 42.34 92 GLY A CA 1
ATOM 689 C C . GLY A 1 92 ? 61.346 15.951 11.252 1.00 42.34 92 GLY A C 1
ATOM 690 O O . GLY A 1 92 ? 60.806 15.657 10.199 1.00 42.34 92 GLY A O 1
ATOM 691 N N . GLY A 1 93 ? 62.241 16.942 11.226 1.00 44.81 93 GLY A N 1
ATOM 692 C CA . GLY A 1 93 ? 63.465 17.078 12.016 1.00 44.81 93 GLY A CA 1
ATOM 693 C C . GLY A 1 93 ? 64.593 16.317 11.312 1.00 44.81 93 GLY A C 1
ATOM 694 O O . GLY A 1 93 ? 64.932 15.222 11.741 1.00 44.81 93 GLY A O 1
ATOM 695 N N . GLY A 1 94 ? 65.113 16.866 10.209 1.00 48.66 94 GLY A N 1
ATOM 696 C CA . GLY A 1 94 ? 66.162 16.259 9.386 1.00 48.66 94 GLY A CA 1
ATOM 697 C C . GLY A 1 94 ? 67.172 17.313 8.945 1.00 48.66 94 GLY A C 1
ATOM 698 O O . GLY A 1 94 ? 66.852 18.196 8.161 1.00 48.66 94 GLY A O 1
ATOM 699 N N . ASN A 1 95 ? 68.345 17.229 9.553 1.00 53.94 95 ASN A N 1
ATOM 700 C CA . ASN A 1 95 ? 69.508 18.097 9.466 1.00 53.94 95 ASN A CA 1
ATOM 701 C C . ASN A 1 95 ? 70.236 17.903 8.121 1.00 53.94 95 ASN A C 1
ATOM 703 O O . ASN A 1 95 ? 70.605 16.772 7.822 1.00 53.94 95 ASN A O 1
ATOM 707 N N . GLU A 1 96 ? 70.505 18.964 7.358 1.00 52.47 96 GLU A N 1
ATOM 708 C CA . GLU A 1 96 ? 71.532 18.940 6.306 1.00 52.47 96 GLU A CA 1
ATOM 709 C C . GLU A 1 96 ? 72.218 20.309 6.240 1.00 52.47 96 GLU A C 1
ATOM 711 O O . GLU A 1 96 ? 71.765 21.266 5.614 1.00 52.47 96 GLU A O 1
ATOM 716 N N . GLU A 1 97 ? 73.310 20.399 6.993 1.00 56.38 97 GLU A N 1
ATOM 717 C CA . GLU A 1 97 ? 74.350 21.403 6.836 1.00 56.38 97 GLU A CA 1
ATOM 718 C C . GLU A 1 97 ? 75.026 21.209 5.468 1.00 56.38 97 GLU A C 1
ATOM 720 O O . GLU A 1 97 ? 75.337 20.072 5.122 1.00 56.38 97 GLU A O 1
ATOM 725 N N . HIS A 1 98 ? 75.309 22.288 4.724 1.00 53.66 98 HIS A N 1
ATOM 726 C CA . HIS A 1 98 ? 76.624 22.520 4.101 1.00 53.66 98 HIS A CA 1
ATOM 727 C C . HIS A 1 98 ? 76.779 23.983 3.611 1.00 53.66 98 HIS A C 1
ATOM 729 O O . HIS A 1 98 ? 75.840 24.536 3.036 1.00 53.66 98 HIS A O 1
ATOM 735 N N . PRO A 1 99 ? 77.948 24.619 3.844 1.00 67.56 99 PRO A N 1
ATOM 736 C CA . PRO A 1 99 ? 78.244 26.014 3.497 1.00 67.56 99 PRO A CA 1
ATOM 737 C C . PRO A 1 99 ? 78.918 26.159 2.111 1.00 67.56 99 PRO A C 1
ATOM 739 O O . PRO A 1 99 ? 79.205 25.157 1.464 1.00 67.56 99 PRO A O 1
ATOM 742 N N . TYR A 1 100 ? 79.257 27.408 1.742 1.00 47.28 100 TYR A N 1
ATOM 743 C CA . TYR A 1 100 ? 79.813 27.935 0.468 1.00 47.28 100 TYR A CA 1
ATOM 744 C C . TYR A 1 100 ? 78.742 28.300 -0.571 1.00 47.28 100 TYR A C 1
ATOM 746 O O . TYR A 1 100 ? 77.872 27.504 -0.875 1.00 47.28 100 TYR A O 1
ATOM 754 N N . GLY A 1 101 ? 78.736 29.465 -1.211 1.00 56.41 101 GLY A N 1
ATOM 755 C CA . GLY A 1 101 ? 79.654 30.596 -1.259 1.00 56.41 101 GLY A CA 1
ATOM 756 C C . GLY A 1 101 ? 79.313 31.420 -2.510 1.00 56.41 101 GLY A C 1
ATOM 757 O O . GLY A 1 101 ? 78.823 30.839 -3.480 1.00 56.41 101 GLY A O 1
ATOM 758 N N . GLN A 1 102 ? 79.589 32.729 -2.438 1.00 45.12 102 GLN A N 1
ATOM 759 C CA . GLN A 1 102 ? 79.671 33.780 -3.479 1.00 45.12 102 GLN A CA 1
ATOM 760 C C . GLN A 1 102 ? 78.882 35.022 -3.066 1.00 45.12 102 GLN A C 1
ATOM 762 O O . GLN A 1 102 ? 77.647 34.922 -2.905 1.00 45.12 102 GLN A O 1
#

Mean predicted aligned error: 15.73 Å

Se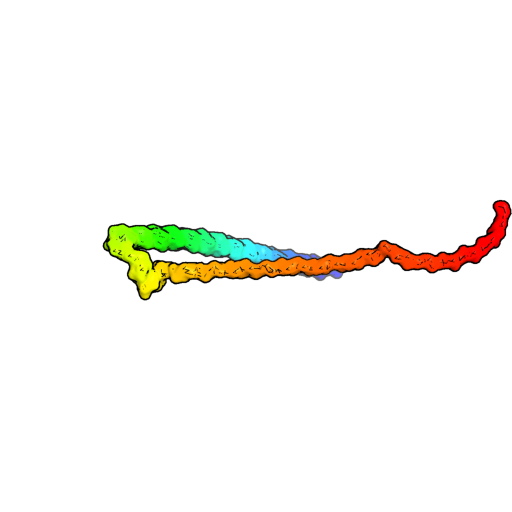quence (102 aa):
MERNIREFVDAQVSEKIAKGEALAHRMKTAEDAAAALEEANREVTAARREALAAGWTENELKRLGLAPARAARARKRTTKPAPAAPNNAAAGGGNEEHPYGQ

Secondary structure (DSSP, 8-state):
-HHHHHHHHHHHHHHHHHHHHHHHHHHHHHHHHHHHHHHHHHHHHHHHHHHHHTT--HHHHHHTT-S------------PPPPPPP----------------